Protein AF-A0A2M6USK1-F1 (afdb_monomer)

Foldseek 3Di:
DPVVVVVVVVVVVVVVVVVVVCCVCPVVVNVVVVVVVVVVLVVVLCVLCVCVVVVPDDPDVRVVVSVVVNVVSVVVVVVCVVVVVVVVVVVVVVVVVVVVVVVVVVVVVVVVVVVVVVVVVVVD

Mean predicted aligned error: 14.35 Å

Structure (mmCIF, N/CA/C/O backbone):
data_AF-A0A2M6USK1-F1
#
_entry.id   AF-A0A2M6USK1-F1
#
loop_
_atom_site.group_PDB
_atom_site.id
_atom_site.type_symbol
_atom_site.label_atom_id
_atom_site.label_alt_id
_atom_site.label_comp_id
_atom_site.label_asym_id
_atom_site.label_entity_id
_atom_site.label_seq_id
_atom_site.pdbx_PDB_ins_code
_atom_site.Cartn_x
_atom_site.Cartn_y
_atom_site.Cartn_z
_atom_site.occupancy
_atom_site.B_iso_or_equiv
_atom_site.auth_seq_id
_atom_site.auth_comp_id
_atom_site.auth_asym_id
_atom_site.auth_atom_id
_atom_site.pdbx_PDB_model_num
ATOM 1 N N . MET A 1 1 ? -38.494 19.063 28.400 1.00 44.12 1 MET A N 1
ATOM 2 C CA . MET A 1 1 ? -37.529 19.758 27.514 1.00 44.12 1 MET A CA 1
ATOM 3 C C . MET A 1 1 ? -36.051 19.421 27.809 1.00 44.12 1 MET A C 1
ATOM 5 O O . MET A 1 1 ? -35.181 20.118 27.311 1.00 44.12 1 MET A O 1
ATOM 9 N N . LYS A 1 2 ? -35.734 18.366 28.590 1.00 45.91 2 LYS A N 1
ATOM 10 C CA . LYS A 1 2 ? -34.349 17.977 28.952 1.00 45.91 2 LYS A CA 1
ATOM 11 C C . LYS A 1 2 ? -33.794 16.780 28.158 1.00 45.91 2 LYS A C 1
ATOM 13 O O . LYS A 1 2 ? -32.583 16.669 28.037 1.00 45.91 2 LYS A O 1
ATOM 18 N N . GLU A 1 3 ? -34.645 15.925 27.587 1.00 41.38 3 GLU A N 1
ATOM 19 C CA . GLU A 1 3 ? -34.210 14.719 26.852 1.00 41.38 3 GLU A CA 1
ATOM 20 C C . GLU A 1 3 ? -33.579 15.014 25.485 1.00 41.38 3 GLU A C 1
ATOM 22 O O . GLU A 1 3 ? -32.675 14.300 25.067 1.00 41.38 3 GLU A O 1
ATOM 27 N N . GLN A 1 4 ? -33.977 16.102 24.813 1.00 41.75 4 GLN A N 1
ATOM 28 C CA . GLN A 1 4 ? -33.391 16.480 23.518 1.00 41.75 4 GLN A CA 1
ATOM 29 C C . GLN A 1 4 ? -31.916 16.898 23.618 1.00 41.75 4 GLN A C 1
ATOM 31 O O . GLN A 1 4 ? -31.183 16.742 22.647 1.00 41.75 4 GLN A O 1
ATOM 36 N N . ASN A 1 5 ? -31.472 17.385 24.782 1.00 43.19 5 ASN A N 1
ATOM 37 C CA . ASN A 1 5 ? -30.107 17.885 24.963 1.00 43.19 5 ASN A CA 1
ATOM 38 C C . ASN A 1 5 ? -29.084 16.738 25.121 1.00 43.19 5 ASN A C 1
ATOM 40 O O . ASN A 1 5 ? -27.981 16.794 24.583 1.00 43.19 5 ASN A O 1
ATOM 44 N N . TRP A 1 6 ? -29.489 15.641 25.771 1.00 39.97 6 TRP A N 1
ATOM 45 C CA . TRP A 1 6 ? -28.643 14.455 25.961 1.00 39.97 6 TRP A CA 1
ATOM 46 C C . TRP A 1 6 ? -28.383 13.697 24.657 1.00 39.97 6 TRP A C 1
ATOM 48 O O . TRP A 1 6 ? -27.262 13.257 24.412 1.00 39.97 6 TRP A O 1
ATOM 58 N N . VAL A 1 7 ? -29.392 13.589 23.783 1.00 46.28 7 VAL A N 1
ATOM 59 C CA . VAL A 1 7 ? -29.238 12.935 22.472 1.00 46.28 7 VAL A CA 1
ATOM 60 C C . VAL A 1 7 ? -28.285 13.732 21.571 1.00 46.28 7 VAL A C 1
ATOM 62 O O . VAL A 1 7 ? -27.443 13.136 20.899 1.00 46.28 7 VAL A O 1
ATOM 65 N N . SER A 1 8 ? -28.336 15.072 21.613 1.00 48.31 8 SER A N 1
ATOM 66 C CA . SER A 1 8 ? -27.429 15.921 20.829 1.00 48.31 8 SER A CA 1
ATOM 67 C C . SER A 1 8 ? -25.977 15.877 21.309 1.00 48.31 8 SER A C 1
ATOM 69 O O . SER A 1 8 ? -25.066 15.899 20.479 1.00 48.31 8 SER A O 1
ATOM 71 N N . GLU A 1 9 ? -25.736 15.771 22.620 1.00 47.47 9 GLU A N 1
ATOM 72 C CA . GLU A 1 9 ? -24.383 15.619 23.176 1.00 47.47 9 GLU A CA 1
ATOM 73 C C . GLU A 1 9 ? -23.789 14.242 22.847 1.00 47.47 9 GLU A C 1
ATOM 75 O O . GLU A 1 9 ? -22.620 14.132 22.474 1.00 47.47 9 GLU A O 1
ATOM 80 N N . GLN A 1 10 ? -24.601 13.183 22.880 1.00 50.50 10 GLN A N 1
ATOM 81 C CA . GLN A 1 10 ? -24.138 11.837 22.543 1.00 50.50 10 GLN A CA 1
ATOM 82 C C . GLN A 1 10 ? -23.837 11.678 21.042 1.00 50.50 10 GLN A C 1
ATOM 84 O O . GLN A 1 10 ? -22.840 11.048 20.673 1.00 50.50 10 GLN A O 1
ATOM 89 N N . GLU A 1 11 ? -24.653 12.275 20.163 1.00 48.84 11 GLU A N 1
ATOM 90 C CA . GLU A 1 11 ? -24.394 12.300 18.718 1.00 48.84 11 GLU A CA 1
ATOM 91 C C . GLU A 1 11 ? -23.170 13.147 18.361 1.00 48.84 11 GLU A C 1
ATOM 93 O O . GLU A 1 11 ? -22.361 12.722 17.532 1.00 48.84 11 GLU A O 1
ATOM 98 N N . THR A 1 12 ? -22.978 14.305 19.001 1.00 49.91 12 THR A N 1
ATOM 99 C CA . THR A 1 12 ? -21.781 15.136 18.786 1.00 49.91 12 THR A CA 1
ATOM 100 C C . THR A 1 12 ? -20.515 14.453 19.292 1.00 49.91 12 THR A C 1
ATOM 102 O O . THR A 1 12 ? -19.506 14.488 18.588 1.00 49.91 12 THR A O 1
ATOM 105 N N . HIS A 1 13 ? -20.564 13.737 20.418 1.00 49.22 13 HIS A N 1
ATOM 106 C CA . HIS A 1 13 ? -19.419 12.973 20.920 1.00 49.22 13 HIS A CA 1
ATOM 107 C C . HIS A 1 13 ? -19.059 11.787 20.003 1.00 49.22 13 HIS A C 1
ATOM 109 O O . HIS A 1 13 ? -17.885 11.562 19.696 1.00 49.22 13 HIS A O 1
ATOM 115 N N . LYS A 1 14 ? -20.060 11.067 19.469 1.00 49.12 14 LYS A N 1
ATOM 116 C CA . LYS A 1 14 ? -19.851 10.009 18.456 1.00 49.12 14 LYS A CA 1
ATOM 117 C C . LYS A 1 14 ? -19.260 10.564 17.159 1.00 49.12 14 LYS A C 1
ATOM 119 O O . LYS A 1 14 ? -18.330 9.977 16.599 1.00 49.12 14 LYS A O 1
ATOM 124 N N . ARG A 1 15 ? -19.771 11.707 16.686 1.00 45.44 15 ARG A N 1
ATOM 125 C CA . ARG A 1 15 ? -19.292 12.366 15.463 1.00 45.44 15 ARG A CA 1
ATOM 126 C C . ARG A 1 15 ? -17.864 12.885 15.649 1.00 45.44 15 ARG A C 1
ATOM 128 O O . ARG A 1 15 ? -17.028 12.623 14.789 1.00 45.44 15 ARG A O 1
ATOM 135 N N . ALA A 1 16 ? -17.546 13.488 16.796 1.00 50.16 16 ALA A N 1
ATOM 136 C CA . ALA A 1 16 ? -16.205 13.963 17.144 1.00 50.16 16 ALA A CA 1
ATOM 137 C C . ALA A 1 16 ? -15.165 12.831 17.203 1.00 50.16 16 ALA A C 1
ATOM 139 O O . ALA A 1 16 ? -14.050 13.001 16.713 1.00 50.16 16 ALA A O 1
ATOM 140 N N . HIS A 1 17 ? -15.529 11.646 17.706 1.00 49.06 17 HIS A N 1
ATOM 141 C CA . HIS A 1 17 ? -14.624 10.491 17.725 1.00 49.06 17 HIS A CA 1
ATOM 142 C C . HIS A 1 17 ? -14.357 9.913 16.324 1.00 49.06 17 HIS A C 1
ATOM 144 O O . HIS A 1 17 ? -13.222 9.551 16.008 1.00 49.06 17 HIS A O 1
ATOM 150 N N . SER A 1 18 ? -15.374 9.874 15.453 1.00 47.75 18 SER A N 1
ATOM 151 C CA . SER A 1 18 ? -15.195 9.474 14.047 1.00 47.75 18 SER A CA 1
ATOM 152 C C . SER A 1 18 ? -14.368 10.491 13.242 1.00 47.75 18 SER A C 1
ATOM 154 O O . SER A 1 18 ? -13.564 10.107 12.391 1.00 47.75 18 SER A O 1
ATOM 156 N N . PHE A 1 19 ? -14.496 11.780 13.575 1.00 46.34 19 PHE A N 1
ATOM 157 C CA . PHE A 1 19 ? -13.766 12.883 12.949 1.00 46.34 19 PHE A CA 1
ATOM 158 C C . PHE A 1 19 ? -12.304 12.941 13.414 1.00 46.34 19 PHE A C 1
ATOM 160 O O . PHE A 1 19 ? -11.402 13.099 12.597 1.00 46.34 19 PHE A O 1
ATOM 167 N N . SER A 1 20 ? -12.055 12.696 14.705 1.00 51.66 20 SER A N 1
ATOM 168 C CA . SER A 1 20 ? -10.719 12.584 15.307 1.00 51.66 20 SER A CA 1
ATOM 169 C C . SER A 1 20 ? -9.867 11.518 14.622 1.00 51.66 20 SER A C 1
ATOM 171 O O . SER A 1 20 ? -8.684 11.728 14.376 1.00 51.66 20 SER A O 1
ATOM 173 N N . PHE A 1 21 ? -10.464 10.400 14.215 1.00 46.69 21 PHE A N 1
ATOM 174 C CA . PHE A 1 21 ? -9.739 9.345 13.522 1.00 46.69 21 PHE A CA 1
ATOM 175 C C . PHE A 1 21 ? -9.322 9.737 12.101 1.00 46.69 21 PHE A C 1
ATOM 177 O O . PHE A 1 21 ? -8.172 9.509 11.731 1.00 46.69 21 PHE A O 1
ATOM 184 N N . GLN A 1 22 ? -10.209 10.359 11.311 1.00 47.66 22 GLN A N 1
ATOM 185 C CA . GLN A 1 22 ? -9.813 10.919 10.013 1.00 47.66 22 GLN A CA 1
ATOM 186 C C . GLN A 1 22 ? -8.773 12.028 10.190 1.00 47.66 22 GLN A C 1
ATOM 188 O O . GLN A 1 22 ? -7.808 12.071 9.441 1.00 47.66 22 GLN A O 1
ATOM 193 N N . GLN A 1 23 ? -8.903 12.865 11.214 1.00 49.69 23 GLN A N 1
ATOM 194 C CA . GLN A 1 23 ? -7.985 13.969 11.488 1.00 49.69 23 GLN A CA 1
ATOM 195 C C . GLN A 1 23 ? -6.624 13.509 12.051 1.00 49.69 23 GLN A C 1
ATOM 197 O O . GLN A 1 23 ? -5.604 14.143 11.786 1.00 49.69 23 GLN A O 1
ATOM 202 N N . ALA A 1 24 ? -6.574 12.379 12.762 1.00 54.19 24 ALA A N 1
ATOM 203 C CA . ALA A 1 24 ? -5.347 11.758 13.259 1.00 54.19 24 ALA A CA 1
ATOM 204 C C . ALA A 1 24 ? -4.622 10.964 12.161 1.00 54.19 24 ALA A C 1
ATOM 206 O O . ALA A 1 24 ? -3.395 11.025 12.061 1.00 54.19 24 ALA A O 1
ATOM 207 N N . LEU A 1 25 ? -5.359 10.259 11.292 1.00 50.38 25 LEU A N 1
ATOM 208 C CA . LEU A 1 25 ? -4.766 9.524 10.168 1.00 50.38 25 LEU A CA 1
ATOM 209 C C . LEU A 1 25 ? -4.376 10.444 8.999 1.00 50.38 25 LEU A C 1
ATOM 211 O O . LEU A 1 25 ? -3.349 10.218 8.365 1.00 50.38 25 LEU A O 1
ATOM 215 N N . LEU A 1 26 ? -5.154 11.499 8.745 1.00 56.84 26 LEU A N 1
ATOM 216 C CA . LEU A 1 26 ? -4.993 12.462 7.646 1.00 56.84 26 LEU A CA 1
ATOM 217 C C . LEU A 1 26 ? -4.776 13.890 8.166 1.00 56.84 26 LEU A C 1
ATOM 219 O O . LEU A 1 26 ? -5.270 14.856 7.588 1.00 56.84 26 LEU A O 1
ATOM 223 N N . SER A 1 27 ? -4.001 14.059 9.240 1.00 64.75 27 SER A N 1
ATOM 224 C CA . SER A 1 27 ? -3.417 15.375 9.519 1.00 64.75 27 SER A CA 1
ATOM 225 C C . SER A 1 27 ? -2.715 15.870 8.249 1.00 64.75 27 SER A C 1
ATOM 227 O O . SER A 1 27 ? -2.077 15.077 7.551 1.00 64.75 27 SER A O 1
ATOM 229 N N . ALA A 1 28 ? -2.800 17.167 7.936 1.00 66.75 28 ALA A N 1
ATOM 230 C CA . ALA A 1 28 ? -2.196 17.740 6.727 1.00 66.75 28 ALA A CA 1
ATOM 231 C C . ALA A 1 28 ? -0.705 17.366 6.568 1.00 66.75 28 ALA A C 1
ATOM 233 O O . ALA A 1 28 ? -0.197 17.263 5.451 1.00 66.75 28 ALA A O 1
ATOM 234 N N . LYS A 1 29 ? -0.009 17.104 7.684 1.00 69.19 29 LYS A N 1
ATOM 235 C CA . LYS A 1 29 ? 1.365 16.587 7.713 1.00 69.19 29 LYS A CA 1
ATOM 236 C C . LYS A 1 29 ? 1.465 15.124 7.253 1.00 69.19 29 LYS A C 1
ATOM 238 O O . LYS A 1 29 ? 2.314 14.814 6.424 1.00 69.19 29 LYS A O 1
ATOM 243 N N . ASN A 1 30 ? 0.587 14.249 7.742 1.00 75.50 30 ASN A N 1
ATOM 244 C CA . ASN A 1 30 ? 0.551 12.830 7.371 1.00 75.50 30 ASN A CA 1
ATOM 245 C C . ASN A 1 30 ? 0.148 12.654 5.904 1.00 75.50 30 ASN A C 1
ATOM 247 O O . ASN A 1 30 ? 0.748 11.849 5.197 1.00 75.50 30 ASN A O 1
ATOM 251 N N . TYR A 1 31 ? -0.790 13.470 5.414 1.00 78.56 31 TYR A N 1
ATOM 252 C CA . TYR A 1 31 ? -1.187 13.455 4.008 1.00 78.56 31 TYR A CA 1
ATOM 253 C C . TYR A 1 31 ? -0.032 13.822 3.067 1.00 78.56 31 TYR A C 1
ATOM 255 O O . TYR A 1 31 ? 0.197 13.117 2.089 1.00 78.56 31 TYR A O 1
ATOM 263 N N . LYS A 1 32 ? 0.747 14.872 3.376 1.00 80.38 32 LYS A N 1
ATOM 264 C CA . LYS A 1 32 ? 1.923 15.254 2.569 1.00 80.38 32 LYS A CA 1
ATOM 265 C C . LYS A 1 32 ? 2.954 14.129 2.471 1.00 80.38 32 LYS A C 1
ATOM 267 O O . LYS A 1 32 ? 3.504 13.909 1.398 1.00 80.38 32 LYS A O 1
ATOM 272 N N . ILE A 1 33 ? 3.196 13.417 3.573 1.00 82.50 33 ILE A N 1
ATOM 273 C CA . ILE A 1 33 ? 4.136 12.289 3.607 1.00 82.50 33 ILE A CA 1
ATOM 274 C C . ILE A 1 33 ? 3.606 11.129 2.757 1.00 82.50 33 ILE A C 1
ATOM 276 O O . ILE A 1 33 ? 4.333 10.619 1.912 1.00 82.50 33 ILE A O 1
ATOM 280 N N . ILE A 1 34 ? 2.335 10.752 2.929 1.00 84.00 34 ILE A N 1
ATOM 281 C CA . ILE A 1 34 ? 1.701 9.685 2.139 1.00 84.00 34 ILE A CA 1
ATOM 282 C C . ILE A 1 34 ? 1.720 10.033 0.647 1.00 84.00 34 ILE A C 1
ATOM 284 O O . ILE A 1 34 ? 2.064 9.189 -0.173 1.00 84.00 34 ILE A O 1
ATOM 288 N N . PHE A 1 35 ? 1.407 11.282 0.299 1.00 84.62 35 PHE A N 1
ATOM 289 C CA . PHE A 1 35 ? 1.442 11.765 -1.077 1.00 84.62 35 PHE A CA 1
ATOM 290 C C . PHE A 1 35 ? 2.854 11.700 -1.669 1.00 84.62 35 PHE A C 1
ATOM 292 O O . PHE A 1 35 ? 3.030 11.176 -2.764 1.00 84.62 35 PHE A O 1
ATOM 299 N N . ALA A 1 36 ? 3.872 12.169 -0.941 1.00 89.56 36 ALA A N 1
ATOM 300 C CA . ALA A 1 36 ? 5.258 12.099 -1.397 1.00 89.56 36 ALA A CA 1
ATOM 301 C C . ALA A 1 36 ? 5.717 10.649 -1.615 1.00 89.56 36 ALA A C 1
ATOM 303 O O . ALA A 1 36 ? 6.308 10.343 -2.647 1.00 89.56 36 ALA A O 1
ATOM 304 N N . ILE A 1 37 ? 5.393 9.745 -0.685 1.00 88.31 37 ILE A N 1
ATOM 305 C CA . ILE A 1 37 ? 5.690 8.313 -0.821 1.00 88.31 37 ILE A CA 1
ATOM 306 C C . ILE A 1 37 ? 4.983 7.732 -2.052 1.00 88.31 37 ILE A C 1
ATOM 308 O O . ILE A 1 37 ? 5.614 7.029 -2.835 1.00 88.31 37 ILE A O 1
ATOM 312 N N . ALA A 1 38 ? 3.705 8.057 -2.264 1.00 88.19 38 ALA A N 1
ATOM 313 C CA . ALA A 1 38 ? 2.953 7.593 -3.428 1.00 88.19 38 ALA A CA 1
ATOM 314 C C . ALA A 1 38 ? 3.576 8.073 -4.748 1.00 88.19 38 ALA A C 1
ATOM 316 O O . ALA A 1 38 ? 3.736 7.279 -5.670 1.00 88.19 38 ALA A O 1
ATOM 317 N N . VAL A 1 39 ? 3.991 9.342 -4.826 1.00 91.75 39 VAL A N 1
ATOM 318 C CA . VAL A 1 39 ? 4.680 9.890 -6.005 1.00 91.75 39 VAL A CA 1
ATOM 319 C C . VAL A 1 39 ? 6.003 9.167 -6.259 1.00 91.75 39 VAL A C 1
ATOM 321 O O . VAL A 1 39 ? 6.269 8.784 -7.394 1.00 91.75 39 VAL A O 1
ATOM 324 N N . ILE A 1 40 ? 6.809 8.927 -5.218 1.00 92.75 40 ILE A N 1
ATOM 325 C CA . ILE A 1 40 ? 8.075 8.187 -5.341 1.00 92.75 40 ILE A CA 1
ATOM 326 C C . ILE A 1 40 ? 7.827 6.773 -5.878 1.00 92.75 40 ILE A C 1
ATOM 328 O O . ILE A 1 40 ? 8.536 6.336 -6.779 1.00 92.75 40 ILE A O 1
ATOM 332 N N . ILE A 1 41 ? 6.805 6.079 -5.369 1.00 89.06 41 ILE A N 1
ATOM 333 C CA . ILE A 1 41 ? 6.438 4.736 -5.835 1.00 89.06 41 ILE A CA 1
ATOM 334 C C . ILE A 1 41 ? 6.022 4.763 -7.311 1.00 89.06 41 ILE A C 1
ATOM 336 O O . ILE A 1 41 ? 6.467 3.914 -8.076 1.00 89.06 41 ILE A O 1
ATOM 340 N N . ILE A 1 42 ? 5.216 5.741 -7.735 1.00 90.12 42 ILE A N 1
ATOM 341 C CA . ILE A 1 42 ? 4.788 5.859 -9.138 1.00 90.12 42 ILE A CA 1
ATOM 342 C C . ILE A 1 42 ? 5.989 6.117 -10.054 1.00 90.12 42 ILE A C 1
ATOM 344 O O . ILE A 1 42 ? 6.127 5.450 -11.075 1.00 90.12 42 ILE A O 1
ATOM 348 N N . ILE A 1 43 ? 6.877 7.043 -9.679 1.00 93.06 43 ILE A N 1
ATOM 349 C CA . ILE A 1 43 ? 8.101 7.326 -10.444 1.00 93.06 43 ILE A CA 1
ATOM 350 C C . ILE A 1 43 ? 8.974 6.070 -10.535 1.00 93.06 43 ILE A C 1
ATOM 352 O O . ILE A 1 43 ? 9.508 5.769 -11.599 1.00 93.06 43 ILE A O 1
ATOM 356 N N . TRP A 1 44 ? 9.096 5.323 -9.436 1.00 91.12 44 TRP A N 1
ATOM 357 C CA . TRP A 1 44 ? 9.851 4.076 -9.395 1.00 91.12 44 TRP A CA 1
ATOM 358 C C . TRP A 1 44 ? 9.288 3.021 -10.354 1.00 91.12 44 TRP A C 1
ATOM 360 O O . TRP A 1 44 ? 10.043 2.448 -11.133 1.00 91.12 44 TRP A O 1
ATOM 370 N N . ILE A 1 45 ? 7.969 2.807 -10.350 1.00 88.06 45 ILE A N 1
ATOM 371 C CA . ILE A 1 45 ? 7.300 1.868 -11.265 1.00 88.06 45 ILE A CA 1
ATOM 372 C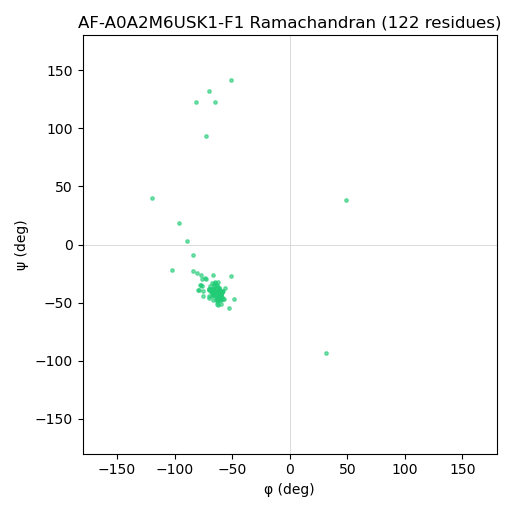 C . ILE A 1 45 ? 7.515 2.298 -12.720 1.00 88.06 45 ILE A C 1
ATOM 374 O O . ILE A 1 45 ? 7.944 1.490 -13.538 1.00 88.06 45 ILE A O 1
ATOM 378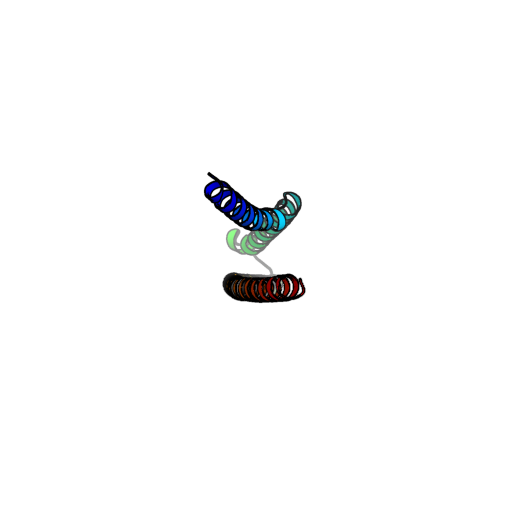 N N . MET A 1 46 ? 7.328 3.586 -13.030 1.00 88.44 46 MET A N 1
ATOM 379 C CA . MET A 1 46 ? 7.584 4.111 -14.375 1.00 88.44 46 MET A CA 1
ATOM 380 C C . MET A 1 46 ? 9.032 3.873 -14.827 1.00 88.44 46 MET A C 1
ATOM 382 O O . MET A 1 46 ? 9.262 3.525 -15.983 1.00 88.44 46 MET A O 1
ATOM 386 N N . MET A 1 47 ? 10.013 4.033 -13.931 1.00 88.50 47 MET A N 1
ATOM 387 C CA . MET A 1 47 ? 11.421 3.740 -14.229 1.00 88.50 47 MET A CA 1
ATOM 388 C C . MET A 1 47 ? 11.692 2.262 -14.505 1.00 88.50 47 MET A C 1
ATOM 390 O O . MET A 1 47 ? 12.565 1.964 -15.316 1.00 88.50 47 MET A O 1
ATOM 394 N N . LEU A 1 48 ? 10.964 1.352 -13.859 1.00 87.69 48 LEU A N 1
ATOM 395 C CA . LEU A 1 48 ? 11.085 -0.083 -14.109 1.00 87.69 48 LEU A CA 1
ATOM 396 C C . LEU A 1 48 ? 10.402 -0.513 -15.411 1.00 87.69 48 LEU A C 1
ATOM 398 O O . LEU A 1 48 ? 10.850 -1.452 -16.049 1.00 87.69 48 LEU A O 1
ATOM 402 N N . GLU A 1 49 ? 9.346 0.161 -15.850 1.00 86.19 49 GLU A N 1
ATOM 403 C CA . GLU A 1 49 ? 8.678 -0.180 -17.116 1.00 86.19 49 GLU A CA 1
ATOM 404 C C . GLU A 1 49 ? 9.355 0.471 -18.337 1.00 86.19 49 GLU A C 1
ATOM 406 O O . GLU A 1 49 ? 9.260 -0.023 -19.462 1.00 86.19 49 GLU A O 1
ATOM 411 N N . LEU A 1 50 ? 10.088 1.567 -18.119 1.00 87.12 50 LEU A N 1
ATOM 412 C CA . LEU A 1 50 ? 10.772 2.367 -19.140 1.00 87.12 50 LEU A CA 1
ATOM 413 C C . LEU A 1 50 ? 11.617 1.549 -20.139 1.00 87.12 50 LEU A C 1
ATOM 415 O O . LEU A 1 50 ? 11.494 1.798 -21.343 1.00 87.12 50 LEU A O 1
ATOM 419 N N . PRO A 1 51 ? 12.454 0.583 -19.708 1.00 84.56 51 PRO A N 1
ATOM 420 C CA . PRO A 1 51 ? 13.256 -0.210 -20.636 1.00 84.56 51 PRO A CA 1
ATOM 421 C C . PRO A 1 51 ? 12.416 -1.062 -21.589 1.00 84.56 51 PRO A C 1
ATOM 423 O O . PRO A 1 51 ? 12.793 -1.226 -22.746 1.00 84.56 51 PRO A O 1
ATOM 426 N N . GLU A 1 52 ? 11.276 -1.574 -21.129 1.00 81.12 52 GLU A N 1
ATOM 427 C CA . GLU A 1 52 ? 10.3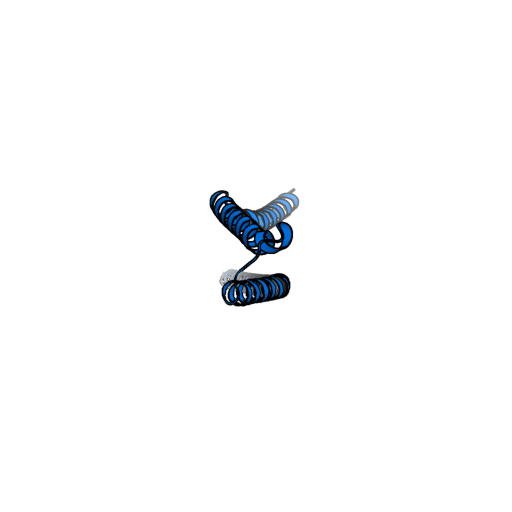72 -2.386 -21.944 1.00 81.12 52 GLU A CA 1
ATOM 428 C C . GLU A 1 52 ? 9.583 -1.507 -22.925 1.00 81.12 52 GLU A C 1
ATOM 430 O O . GLU A 1 52 ? 9.551 -1.789 -24.121 1.00 81.12 52 GLU A O 1
ATOM 435 N N . VAL A 1 53 ? 9.056 -0.369 -22.455 1.00 82.31 53 VAL A N 1
ATOM 436 C CA . VAL A 1 53 ? 8.301 0.592 -23.282 1.00 82.31 53 VAL A CA 1
ATOM 437 C C . VAL A 1 53 ? 9.157 1.193 -24.402 1.00 82.31 53 VAL A C 1
ATOM 439 O O . VAL A 1 53 ? 8.677 1.388 -25.519 1.00 82.31 53 VAL A O 1
ATOM 442 N N . LEU A 1 54 ? 10.429 1.487 -24.125 1.00 86.38 54 LEU A N 1
ATOM 443 C CA . LEU A 1 54 ? 11.351 2.079 -25.099 1.00 86.38 54 LEU A CA 1
ATOM 444 C C . LEU A 1 54 ? 12.115 1.040 -25.934 1.00 86.38 54 LEU A C 1
ATOM 446 O O . LEU A 1 54 ? 12.964 1.433 -26.734 1.00 86.38 54 LEU A O 1
ATOM 450 N N . ASN A 1 55 ? 11.841 -0.262 -25.768 1.00 82.75 55 ASN A N 1
ATOM 451 C CA . ASN A 1 55 ? 12.632 -1.351 -26.357 1.00 82.75 55 ASN A CA 1
ATOM 452 C C . ASN A 1 55 ? 14.143 -1.176 -26.118 1.00 82.75 55 ASN A C 1
ATOM 454 O O . ASN A 1 55 ? 14.975 -1.430 -26.995 1.00 82.75 55 ASN A O 1
ATOM 458 N N . TRP A 1 56 ? 14.508 -0.698 -24.929 1.00 85.44 56 TRP A N 1
ATOM 459 C CA . TRP A 1 56 ? 15.895 -0.462 -24.572 1.00 85.44 56 TRP A CA 1
ATOM 460 C C . TRP A 1 56 ? 16.639 -1.799 -24.527 1.00 85.44 56 TRP A C 1
ATOM 462 O O . TRP A 1 56 ? 16.295 -2.697 -23.756 1.00 85.44 56 TRP A O 1
ATOM 472 N N . GLN A 1 57 ? 17.705 -1.934 -25.318 1.00 83.31 57 GLN A N 1
ATOM 473 C CA . GLN A 1 57 ? 18.554 -3.123 -25.278 1.00 83.31 57 GLN A CA 1
ATOM 474 C C . GLN A 1 57 ? 19.398 -3.139 -23.999 1.00 83.31 57 GLN A C 1
ATOM 476 O O . GLN A 1 57 ? 20.477 -2.554 -23.920 1.00 83.31 57 GLN A O 1
ATOM 481 N N . LEU A 1 58 ? 18.879 -3.809 -22.974 1.00 82.44 58 LEU A N 1
ATOM 482 C CA . LEU A 1 58 ? 19.624 -4.155 -21.767 1.00 82.44 58 LEU A CA 1
ATOM 483 C C . LEU A 1 58 ? 20.669 -5.229 -22.104 1.00 82.44 58 LEU A C 1
ATOM 485 O O . LEU A 1 58 ? 20.359 -6.241 -22.732 1.00 82.44 58 LEU A O 1
ATOM 489 N N . ILE A 1 59 ? 21.911 -5.037 -21.663 1.00 85.00 59 ILE A N 1
ATOM 490 C CA . ILE A 1 59 ? 23.003 -5.981 -21.928 1.00 85.00 59 ILE A CA 1
ATOM 491 C C . ILE A 1 59 ? 22.915 -7.133 -20.925 1.00 85.00 59 ILE A C 1
ATOM 493 O O . ILE A 1 59 ? 22.991 -6.886 -19.726 1.00 85.00 59 ILE A O 1
ATOM 497 N N . GLY A 1 60 ? 22.811 -8.382 -21.394 1.00 84.00 60 GLY A N 1
ATOM 498 C CA . GLY A 1 60 ? 22.967 -9.631 -20.623 1.00 84.00 60 GLY A CA 1
ATOM 499 C C . GLY A 1 60 ? 22.550 -9.572 -19.144 1.00 84.00 60 GLY A C 1
ATOM 500 O O . GLY A 1 60 ? 21.388 -9.776 -18.801 1.00 84.00 60 GLY A O 1
ATOM 501 N N . TRP A 1 61 ? 23.508 -9.288 -18.254 1.00 88.25 61 TRP A N 1
ATOM 502 C CA . TRP A 1 61 ? 23.285 -9.240 -16.803 1.00 88.25 61 TRP A CA 1
ATOM 503 C C . TRP A 1 61 ? 22.327 -8.126 -16.350 1.00 88.25 61 TRP A C 1
ATOM 505 O O . TRP A 1 61 ? 21.556 -8.331 -15.417 1.00 88.25 61 TRP A O 1
ATOM 515 N N . GLN A 1 62 ? 22.303 -6.980 -17.039 1.00 87.25 62 GLN A N 1
ATOM 516 C CA . GLN A 1 62 ? 21.347 -5.900 -16.769 1.00 87.25 62 GLN A CA 1
ATOM 517 C C . GLN A 1 62 ? 19.907 -6.369 -16.979 1.00 87.25 62 GLN A C 1
ATOM 519 O O . GLN A 1 62 ? 19.034 -6.007 -16.199 1.00 87.25 62 GLN A O 1
ATOM 524 N N . HIS A 1 63 ? 19.663 -7.213 -17.985 1.00 86.94 63 HIS A N 1
ATOM 525 C CA . HIS A 1 63 ? 18.334 -7.761 -18.243 1.00 86.94 63 HIS A CA 1
ATOM 526 C C . HIS A 1 63 ? 17.886 -8.695 -17.113 1.00 86.94 63 HIS A C 1
ATOM 528 O O . HIS A 1 63 ? 16.762 -8.590 -16.627 1.00 86.94 63 HIS A O 1
ATOM 534 N N . VAL A 1 64 ? 18.791 -9.557 -16.636 1.00 89.44 64 VAL A N 1
ATOM 535 C CA . VAL A 1 64 ? 18.518 -10.460 -15.508 1.00 89.44 64 VAL A CA 1
ATOM 536 C C . VAL A 1 64 ? 18.212 -9.668 -14.237 1.00 89.44 64 VAL A C 1
ATOM 538 O O . VAL A 1 64 ? 17.204 -9.923 -13.583 1.00 89.44 64 VAL A O 1
ATOM 541 N N . VAL A 1 65 ? 19.050 -8.683 -13.903 1.00 90.81 65 VAL A N 1
ATOM 542 C CA . VAL A 1 65 ? 18.856 -7.830 -12.722 1.00 90.81 65 VAL A CA 1
ATOM 543 C C . VAL A 1 65 ? 17.536 -7.070 -12.814 1.00 90.81 65 VAL A C 1
ATOM 545 O O . VAL A 1 65 ? 16.759 -7.078 -11.861 1.00 90.81 65 VAL A O 1
ATOM 548 N N . HIS A 1 66 ? 17.246 -6.475 -13.970 1.00 90.38 66 HIS A N 1
ATOM 549 C CA . HIS A 1 66 ? 16.007 -5.746 -14.203 1.00 90.38 66 HIS A CA 1
ATOM 550 C C . HIS A 1 66 ? 14.771 -6.637 -14.018 1.00 90.38 66 HIS A C 1
ATOM 552 O O . HIS A 1 66 ? 13.862 -6.289 -13.268 1.00 90.38 66 HIS A O 1
ATOM 558 N N . ALA A 1 67 ? 14.771 -7.832 -14.616 1.00 88.44 67 ALA A N 1
ATOM 559 C CA . ALA A 1 67 ? 13.675 -8.788 -14.487 1.00 88.44 67 ALA A CA 1
ATOM 560 C C . ALA A 1 67 ? 13.452 -9.245 -13.034 1.00 88.44 67 ALA A C 1
ATOM 562 O O . ALA A 1 67 ? 12.311 -9.425 -12.608 1.00 88.44 67 ALA A O 1
ATOM 563 N N . VAL A 1 68 ? 14.526 -9.423 -12.255 1.00 92.69 68 VAL A N 1
ATOM 564 C CA . VAL A 1 68 ? 14.428 -9.768 -10.828 1.00 92.69 68 VAL A CA 1
ATOM 565 C C . VAL A 1 68 ? 13.827 -8.615 -10.024 1.00 92.69 68 VAL A C 1
ATOM 567 O O . VAL A 1 68 ? 12.941 -8.855 -9.202 1.00 92.69 68 VAL A O 1
ATOM 570 N N . ILE A 1 69 ? 14.265 -7.375 -10.263 1.00 91.88 69 ILE A N 1
ATOM 571 C CA . ILE A 1 69 ? 13.732 -6.193 -9.568 1.00 91.88 69 ILE A CA 1
ATOM 572 C C . ILE A 1 69 ? 12.247 -6.008 -9.889 1.00 91.88 69 ILE A C 1
ATOM 574 O O . ILE A 1 69 ? 11.452 -5.792 -8.972 1.00 91.88 69 ILE A O 1
ATOM 578 N N . LEU A 1 70 ? 11.863 -6.153 -11.158 1.00 90.12 70 LEU A N 1
ATOM 579 C CA . LEU A 1 70 ? 10.479 -6.021 -11.603 1.00 90.12 70 LEU A CA 1
ATOM 580 C C . LEU A 1 70 ? 9.586 -7.085 -10.946 1.00 90.12 70 LEU A C 1
ATOM 582 O O . LEU A 1 70 ? 8.648 -6.740 -10.233 1.00 90.12 70 LEU A O 1
ATOM 586 N N . LYS A 1 71 ? 9.966 -8.369 -11.027 1.00 90.81 71 LYS A N 1
ATOM 587 C CA . LYS A 1 71 ? 9.227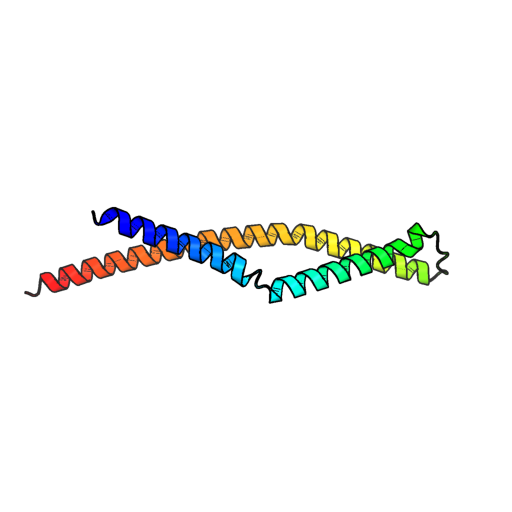 -9.460 -10.362 1.00 90.81 71 LYS A CA 1
ATOM 588 C C . LYS A 1 71 ? 9.121 -9.289 -8.850 1.00 90.81 71 LYS A C 1
ATOM 590 O O . LYS A 1 71 ? 8.088 -9.602 -8.262 1.00 90.81 71 LYS A O 1
ATOM 595 N N . THR A 1 72 ? 10.191 -8.828 -8.204 1.00 92.50 72 THR A N 1
ATOM 596 C CA . THR A 1 72 ? 10.185 -8.591 -6.754 1.00 92.50 72 THR A CA 1
ATOM 597 C C . THR A 1 72 ? 9.235 -7.449 -6.401 1.00 92.50 72 THR A C 1
ATOM 599 O O . THR A 1 72 ? 8.490 -7.550 -5.429 1.00 92.50 72 THR A O 1
ATOM 602 N N . THR A 1 73 ? 9.224 -6.387 -7.208 1.00 90.75 73 THR A N 1
ATOM 603 C CA . THR A 1 73 ? 8.321 -5.242 -7.037 1.00 90.75 73 THR A CA 1
ATOM 604 C C . THR A 1 73 ? 6.862 -5.671 -7.189 1.00 90.75 73 THR A C 1
ATOM 606 O O . THR A 1 73 ? 6.060 -5.395 -6.297 1.00 90.75 73 THR A O 1
ATOM 609 N N . ASP A 1 74 ? 6.534 -6.436 -8.232 1.00 90.00 74 ASP A N 1
ATOM 610 C CA . ASP A 1 74 ? 5.186 -6.980 -8.448 1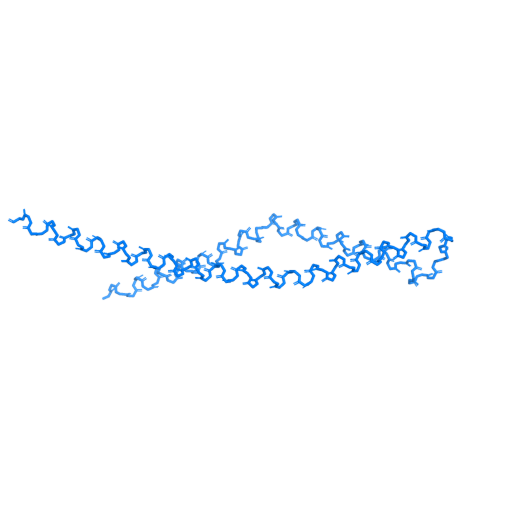.00 90.00 74 ASP A CA 1
ATOM 611 C C . ASP A 1 74 ? 4.727 -7.869 -7.294 1.00 90.00 74 ASP A C 1
ATOM 613 O O . ASP A 1 74 ? 3.592 -7.761 -6.823 1.00 90.00 74 ASP A O 1
ATOM 617 N N . PHE A 1 75 ? 5.619 -8.726 -6.791 1.00 92.94 75 PHE A N 1
ATOM 618 C CA . PHE A 1 75 ? 5.324 -9.571 -5.641 1.00 92.94 75 PHE A CA 1
ATOM 619 C C . PHE A 1 75 ? 4.999 -8.734 -4.397 1.00 92.94 75 PHE A C 1
ATOM 621 O O . PHE A 1 75 ? 3.995 -8.985 -3.729 1.00 92.94 75 PHE A O 1
ATOM 628 N N . ILE A 1 76 ? 5.798 -7.701 -4.109 1.00 91.25 76 ILE A N 1
ATOM 629 C CA . ILE A 1 76 ? 5.562 -6.793 -2.978 1.00 91.25 76 ILE A CA 1
ATOM 630 C C . ILE A 1 76 ? 4.225 -6.059 -3.136 1.00 91.25 76 ILE A C 1
ATOM 632 O O . ILE A 1 76 ? 3.457 -5.993 -2.173 1.00 91.25 76 ILE A O 1
ATOM 636 N N . ILE A 1 77 ? 3.919 -5.539 -4.331 1.00 88.88 77 ILE A N 1
ATOM 637 C CA . ILE A 1 77 ? 2.650 -4.855 -4.619 1.00 88.88 77 ILE A CA 1
ATOM 638 C C . ILE A 1 77 ? 1.476 -5.816 -4.413 1.00 88.88 77 ILE A C 1
ATOM 640 O O . ILE A 1 77 ? 0.525 -5.479 -3.705 1.00 88.88 77 ILE A O 1
ATOM 644 N N . GLY A 1 78 ? 1.559 -7.033 -4.956 1.00 90.94 78 GLY A N 1
ATOM 645 C CA . GLY A 1 78 ? 0.547 -8.071 -4.772 1.00 90.94 78 GLY A CA 1
ATOM 646 C C . GLY A 1 78 ? 0.317 -8.404 -3.295 1.00 90.94 78 GLY A C 1
ATOM 647 O O . GLY A 1 78 ? -0.823 -8.412 -2.827 1.00 90.94 78 GLY A O 1
ATOM 648 N N . CYS A 1 79 ? 1.390 -8.596 -2.523 1.00 91.69 79 CYS A N 1
ATOM 649 C CA . CYS A 1 79 ? 1.302 -8.813 -1.080 1.00 91.69 79 CYS A CA 1
ATOM 650 C C . CYS A 1 79 ? 0.654 -7.629 -0.355 1.00 91.69 79 CYS A C 1
ATOM 652 O O . CYS A 1 79 ? -0.233 -7.834 0.474 1.00 91.69 79 CYS A O 1
ATOM 654 N N . ALA A 1 80 ? 1.049 -6.393 -0.665 1.00 88.06 80 ALA A N 1
ATOM 655 C CA . ALA A 1 80 ? 0.473 -5.201 -0.049 1.00 88.06 80 ALA A CA 1
ATOM 656 C C . ALA A 1 80 ? -1.032 -5.091 -0.338 1.00 88.06 80 ALA A C 1
ATOM 658 O O . ALA A 1 80 ? -1.821 -4.879 0.585 1.00 88.06 80 ALA A O 1
ATOM 659 N N . LEU A 1 81 ? -1.447 -5.316 -1.588 1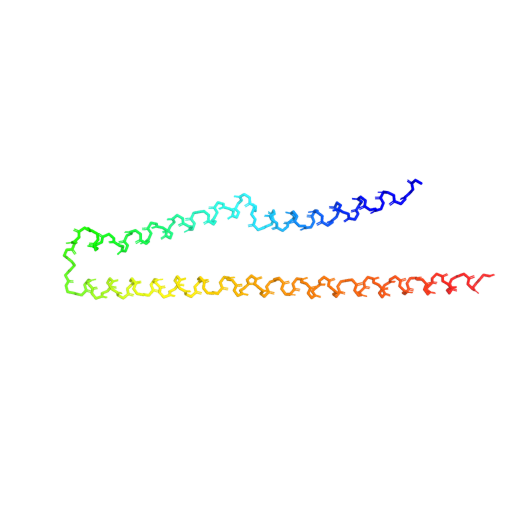.00 89.31 81 LEU A N 1
ATOM 660 C CA . LEU A 1 81 ? -2.854 -5.292 -1.996 1.00 89.31 81 LEU A CA 1
ATOM 661 C C . LEU A 1 81 ? -3.699 -6.359 -1.291 1.00 89.31 81 LEU A C 1
ATOM 663 O O . LEU A 1 81 ? -4.870 -6.110 -1.014 1.00 89.31 81 LEU A O 1
ATOM 667 N N . LEU A 1 82 ? -3.122 -7.517 -0.958 1.00 90.44 82 LEU A N 1
ATOM 668 C CA . LEU A 1 82 ? -3.797 -8.555 -0.174 1.00 90.44 82 LEU A CA 1
ATOM 669 C C . LEU A 1 82 ? -3.824 -8.235 1.327 1.00 90.44 82 LEU A C 1
ATOM 671 O O . LEU A 1 82 ? -4.830 -8.475 1.996 1.00 90.44 82 LEU A O 1
ATOM 675 N N . LEU A 1 83 ? -2.745 -7.674 1.874 1.00 88.12 83 LEU A N 1
ATOM 676 C CA . LEU A 1 83 ? -2.619 -7.405 3.307 1.00 88.12 83 LEU A CA 1
ATOM 677 C C . LEU A 1 83 ? -3.417 -6.178 3.758 1.00 88.12 83 LEU A C 1
ATOM 679 O O . LEU A 1 83 ? -3.998 -6.205 4.843 1.00 88.12 83 LEU A O 1
ATOM 683 N N . ILE A 1 84 ? -3.510 -5.124 2.943 1.00 86.06 84 ILE A N 1
ATOM 684 C CA . ILE A 1 84 ? -4.297 -3.919 3.257 1.00 86.06 84 ILE A CA 1
ATOM 685 C C . ILE A 1 84 ? -5.756 -4.255 3.630 1.00 86.06 84 ILE A C 1
ATOM 687 O O . ILE A 1 84 ? -6.185 -3.870 4.723 1.00 86.06 84 ILE A O 1
ATOM 691 N N . PRO A 1 85 ? -6.545 -4.985 2.815 1.00 86.75 85 PRO A N 1
ATOM 692 C CA . PRO A 1 85 ? -7.927 -5.306 3.163 1.00 86.75 85 PRO A CA 1
ATOM 693 C C . PRO A 1 85 ? -8.023 -6.222 4.387 1.00 86.75 85 PRO A C 1
ATOM 695 O O . PRO A 1 85 ? -8.951 -6.063 5.184 1.00 86.75 85 PRO A O 1
ATOM 698 N N . VAL A 1 86 ? -7.070 -7.139 4.585 1.00 88.38 86 VAL A N 1
ATOM 699 C CA . VAL A 1 86 ? -7.009 -7.995 5.782 1.00 88.38 86 VAL A CA 1
ATOM 700 C C . VAL A 1 86 ? -6.807 -7.147 7.037 1.00 88.38 86 VAL A C 1
ATOM 702 O O . VAL A 1 86 ? -7.581 -7.261 7.988 1.00 88.38 86 VAL A O 1
ATOM 705 N N . MET A 1 87 ? -5.840 -6.231 7.015 1.00 86.38 87 MET A N 1
ATOM 706 C CA . MET A 1 87 ? -5.572 -5.307 8.117 1.00 86.38 87 MET A CA 1
ATOM 707 C C . MET A 1 87 ? -6.763 -4.389 8.395 1.00 86.38 87 MET A C 1
ATOM 709 O O . MET A 1 87 ? -7.104 -4.154 9.554 1.00 86.38 87 MET A O 1
ATOM 713 N N . LEU A 1 88 ? -7.453 -3.909 7.357 1.00 84.38 88 LEU A N 1
ATOM 714 C CA . LEU A 1 88 ? -8.670 -3.111 7.519 1.00 84.38 88 LEU A CA 1
ATOM 715 C C . LEU A 1 88 ? -9.805 -3.910 8.170 1.00 84.38 88 LEU A C 1
ATOM 717 O O . LEU A 1 88 ? -10.498 -3.380 9.041 1.00 84.38 88 LEU A O 1
ATOM 721 N N . ARG A 1 89 ? -9.996 -5.180 7.787 1.00 86.94 89 ARG A N 1
ATOM 722 C CA . ARG A 1 89 ? -10.985 -6.068 8.424 1.00 86.94 89 ARG A CA 1
ATOM 723 C C . ARG A 1 89 ? -10.642 -6.326 9.887 1.00 86.94 89 ARG A C 1
ATOM 725 O O . ARG A 1 89 ? -11.518 -6.179 10.735 1.00 86.94 89 ARG A O 1
ATOM 732 N N . LEU A 1 90 ? -9.383 -6.647 10.183 1.00 88.69 90 LEU A N 1
ATOM 733 C CA . LEU A 1 90 ? -8.902 -6.841 11.553 1.00 88.69 90 LEU A CA 1
ATOM 734 C C . LEU A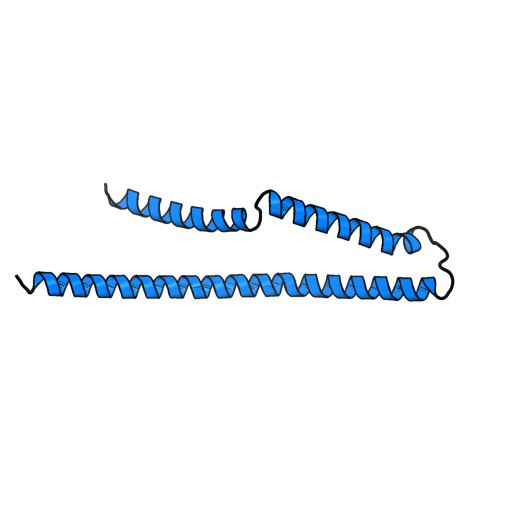 1 90 ? -9.127 -5.588 12.396 1.00 88.69 90 LEU A C 1
ATOM 736 O O . LEU A 1 90 ? -9.697 -5.672 13.478 1.00 88.69 90 LEU A O 1
ATOM 740 N N . ARG A 1 91 ? -8.775 -4.412 11.868 1.00 86.00 91 ARG A N 1
ATOM 741 C CA . ARG A 1 91 ? -8.989 -3.135 12.552 1.00 86.00 91 ARG A CA 1
ATOM 742 C C . ARG A 1 91 ? -10.459 -2.894 12.874 1.00 86.00 91 ARG A C 1
ATOM 744 O O . ARG A 1 91 ? -10.766 -2.495 13.991 1.00 86.00 91 ARG A O 1
ATOM 751 N N . LYS A 1 92 ? -11.364 -3.144 11.920 1.00 81.94 92 LYS A N 1
ATOM 752 C CA . LYS A 1 92 ? -12.810 -3.032 12.161 1.00 81.94 92 LYS A CA 1
ATOM 753 C C . LYS A 1 92 ? -13.263 -3.991 13.257 1.00 81.94 92 LYS A C 1
ATOM 755 O O . LYS A 1 92 ? -13.950 -3.553 14.168 1.00 81.94 92 LYS A O 1
ATOM 760 N N . LYS A 1 93 ? -12.842 -5.257 13.196 1.00 87.50 93 LYS A N 1
ATOM 761 C CA . LYS A 1 93 ? -13.209 -6.275 14.187 1.00 87.50 93 LYS A CA 1
ATOM 762 C C . LYS A 1 93 ? -12.751 -5.888 15.595 1.00 87.50 93 LYS A C 1
ATOM 764 O O . LYS A 1 93 ? -13.576 -5.832 16.497 1.00 87.50 93 LYS A O 1
ATOM 769 N N . VAL A 1 94 ? -11.476 -5.531 15.749 1.00 87.56 94 VAL A N 1
ATOM 770 C CA . VAL A 1 94 ? -10.914 -5.069 17.029 1.00 87.56 94 VAL A CA 1
ATOM 771 C C . VAL A 1 94 ? -11.654 -3.833 17.535 1.00 87.56 94 VAL A C 1
ATOM 773 O O . VAL A 1 94 ? -11.942 -3.733 18.720 1.00 87.56 94 VAL A O 1
ATOM 776 N N . MET A 1 95 ? -11.999 -2.895 16.650 1.00 85.00 95 MET A N 1
ATOM 777 C CA . MET A 1 95 ? -12.721 -1.687 17.045 1.00 85.00 95 MET A CA 1
ATOM 778 C C . MET A 1 95 ? -14.156 -1.984 17.500 1.00 85.00 95 MET A C 1
ATOM 780 O O . MET A 1 95 ? -14.606 -1.388 18.474 1.00 85.00 95 MET A O 1
ATOM 784 N N . CYS A 1 96 ? -14.851 -2.922 16.848 1.00 83.94 96 CYS A N 1
ATOM 785 C CA . CYS A 1 96 ? -16.166 -3.392 17.286 1.00 83.94 96 CYS A CA 1
ATOM 786 C C . CYS A 1 96 ? -16.089 -4.061 18.664 1.00 83.94 96 CYS A C 1
ATOM 788 O O . CYS A 1 96 ? -16.810 -3.658 19.571 1.00 83.94 96 CYS A O 1
ATOM 790 N N . GLU A 1 97 ? -15.171 -5.014 18.845 1.00 87.31 97 GLU A N 1
ATOM 791 C CA . GLU A 1 97 ? -14.974 -5.702 20.128 1.00 87.31 97 GLU A CA 1
ATOM 792 C C . GLU A 1 97 ? -14.587 -4.721 21.243 1.00 87.31 97 GLU A C 1
ATOM 794 O O . GLU A 1 97 ? -15.069 -4.818 22.371 1.00 87.31 97 GLU A O 1
ATOM 799 N N . LEU A 1 98 ? -13.743 -3.733 20.940 1.00 87.31 98 LEU A N 1
ATOM 800 C CA . LEU A 1 98 ? -13.365 -2.700 21.898 1.00 87.31 98 LEU A CA 1
ATOM 801 C C . LEU A 1 98 ? -14.568 -1.837 22.296 1.00 87.31 98 LEU A C 1
ATOM 803 O O . LEU A 1 98 ? -14.752 -1.559 23.478 1.00 87.31 98 LEU A O 1
ATOM 807 N N . GLN A 1 99 ? -15.403 -1.442 21.332 1.00 84.31 99 GLN A N 1
ATOM 808 C CA . GLN A 1 99 ? -16.601 -0.649 21.601 1.00 84.31 99 GLN A CA 1
ATOM 809 C C . GL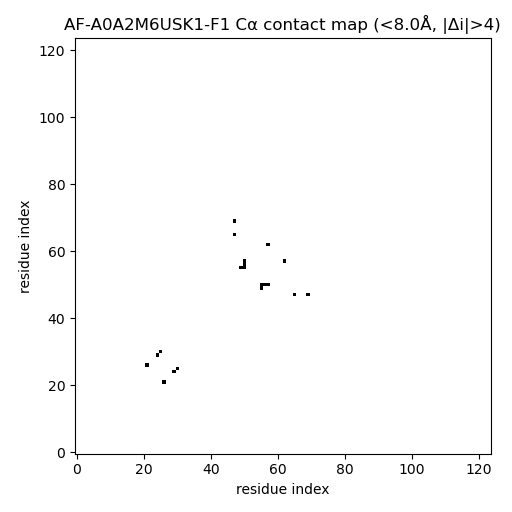N A 1 99 ? -17.604 -1.415 22.475 1.00 84.31 99 GLN A C 1
ATOM 811 O O . GLN A 1 99 ? -18.153 -0.840 23.413 1.00 84.31 99 GLN A O 1
ATOM 816 N N . GLU A 1 100 ? -17.808 -2.708 22.214 1.00 87.50 100 GLU A N 1
ATOM 817 C CA . GLU A 1 100 ? -18.659 -3.564 23.049 1.00 87.50 100 GLU A CA 1
ATOM 818 C C . GLU A 1 100 ? -18.124 -3.687 24.480 1.00 87.50 100 GLU A C 1
ATOM 820 O O . GLU A 1 100 ? -18.888 -3.609 25.443 1.00 87.50 100 GLU A O 1
ATOM 825 N N . ASN A 1 101 ? -16.809 -3.846 24.645 1.00 84.12 101 ASN A N 1
ATOM 826 C CA . ASN A 1 101 ? -16.196 -3.927 25.970 1.00 84.12 101 ASN A CA 1
ATOM 827 C C . ASN A 1 101 ? -16.305 -2.608 26.743 1.00 84.12 101 ASN A C 1
ATOM 829 O O . ASN A 1 101 ? -16.592 -2.635 27.938 1.00 84.12 101 ASN A O 1
ATOM 833 N N . ILE A 1 102 ? -16.142 -1.464 2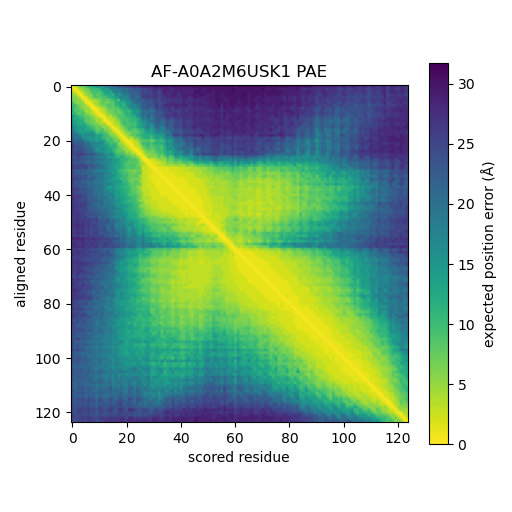6.072 1.00 86.31 102 ILE A N 1
ATOM 834 C CA . ILE A 1 102 ? -16.362 -0.147 26.686 1.00 86.31 102 ILE A CA 1
ATOM 835 C C . ILE A 1 102 ? -17.813 -0.024 27.164 1.00 86.31 102 ILE A C 1
ATOM 837 O O . ILE A 1 102 ? -18.034 0.382 28.299 1.00 86.31 102 ILE A O 1
ATOM 841 N N . GLN A 1 103 ? -18.795 -0.436 26.354 1.00 87.44 103 GLN A N 1
ATOM 842 C CA . GLN A 1 103 ? -20.208 -0.400 26.755 1.00 87.44 103 GLN A CA 1
ATOM 843 C C . GLN A 1 103 ? -20.502 -1.281 27.975 1.00 87.44 103 GLN A C 1
ATOM 845 O O . GLN A 1 103 ? -21.207 -0.850 28.884 1.00 87.44 103 GLN A O 1
ATOM 850 N N . LYS A 1 104 ? -19.940 -2.495 28.028 1.00 86.81 104 LYS A N 1
ATOM 851 C CA . LYS A 1 104 ? -20.086 -3.379 29.197 1.00 86.81 104 LYS A CA 1
ATOM 852 C C . LYS A 1 104 ? -19.470 -2.769 30.454 1.00 86.81 104 LYS A C 1
ATOM 854 O O . LYS A 1 104 ? -20.046 -2.887 31.532 1.00 86.81 104 LYS A O 1
ATOM 859 N N . LEU A 1 105 ? -18.313 -2.121 30.318 1.00 87.00 105 LEU A N 1
ATOM 860 C CA . LEU A 1 105 ? -17.639 -1.457 31.431 1.00 87.00 105 LEU A CA 1
ATOM 861 C C . LEU A 1 105 ? -18.474 -0.287 31.967 1.00 87.00 105 LEU A C 1
ATOM 863 O O . LEU A 1 105 ? -18.633 -0.153 33.177 1.00 87.00 105 LEU A O 1
ATOM 867 N N . ASP A 1 106 ? -19.045 0.510 31.067 1.00 85.56 106 ASP A N 1
ATOM 868 C CA . ASP A 1 106 ? -19.886 1.660 31.405 1.00 85.56 106 ASP A CA 1
ATOM 869 C C . ASP A 1 106 ? -21.172 1.220 32.126 1.00 85.56 106 ASP A C 1
ATOM 871 O O . ASP A 1 106 ? -21.556 1.777 33.155 1.00 85.56 106 ASP A O 1
ATOM 875 N N . GLN A 1 107 ? -21.789 0.129 31.659 1.00 87.25 107 GLN A N 1
ATOM 876 C CA . GLN A 1 107 ? -22.953 -0.465 32.316 1.00 87.25 107 GLN A CA 1
ATOM 877 C C . GLN A 1 107 ? -22.621 -0.982 33.725 1.00 87.25 107 GLN A C 1
ATOM 879 O O . GLN A 1 107 ? -23.357 -0.700 34.672 1.00 87.25 107 GLN A O 1
ATOM 884 N N . ALA A 1 108 ? -21.496 -1.685 33.892 1.00 86.06 108 ALA A N 1
ATOM 885 C CA . ALA A 1 108 ? -21.059 -2.178 35.198 1.00 86.06 108 ALA A CA 1
ATOM 886 C C . ALA A 1 108 ? -20.742 -1.033 36.181 1.00 86.06 108 ALA A C 1
ATOM 888 O O . ALA A 1 108 ? -21.042 -1.129 37.374 1.00 86.06 108 ALA A O 1
ATOM 889 N N . LEU A 1 109 ? -20.161 0.068 35.691 1.00 84.19 109 LEU A N 1
ATOM 890 C CA . LEU A 1 109 ? -19.917 1.269 36.492 1.00 84.19 109 LEU A CA 1
ATOM 891 C C . LEU A 1 109 ? -21.227 1.938 36.924 1.00 84.19 109 LEU A C 1
ATOM 893 O O . LEU A 1 109 ? -21.367 2.274 38.101 1.00 84.19 109 LEU A O 1
ATOM 897 N N . SER A 1 110 ? -22.202 2.056 36.020 1.00 84.12 110 SER A N 1
ATOM 898 C CA . SER A 1 110 ? -23.521 2.621 36.327 1.00 84.12 110 SER A CA 1
ATOM 899 C C . SER A 1 110 ? -24.278 1.799 37.378 1.00 84.12 110 SER A C 1
ATOM 901 O O . SER A 1 110 ? -24.841 2.356 38.324 1.00 84.12 110 SER A O 1
ATOM 903 N N . GLU A 1 111 ? -24.249 0.467 37.277 1.00 82.56 111 GLU A N 1
ATOM 904 C CA . GLU A 1 111 ? -24.847 -0.414 38.288 1.00 82.56 111 GLU A CA 1
ATOM 905 C C . GLU A 1 111 ? -24.172 -0.250 39.655 1.00 82.56 111 GLU A C 1
ATOM 907 O O . GLU A 1 111 ? -24.856 -0.125 40.677 1.00 82.56 111 GLU A O 1
ATOM 912 N N . ARG A 1 112 ? -22.836 -0.171 39.686 1.00 77.94 112 ARG A N 1
ATOM 913 C CA . ARG A 1 112 ? -22.072 0.066 40.918 1.00 77.94 112 ARG A CA 1
ATOM 914 C C . ARG A 1 112 ? -22.424 1.407 41.561 1.00 77.94 112 ARG A C 1
ATOM 916 O O . ARG A 1 112 ? -22.590 1.476 42.779 1.00 77.94 112 ARG A O 1
ATOM 923 N N . GLU A 1 113 ? -22.556 2.462 40.764 1.00 77.50 113 GLU A N 1
ATOM 924 C CA . GLU A 1 113 ? -22.930 3.792 41.247 1.00 77.50 113 GLU A CA 1
ATOM 925 C C . GLU A 1 113 ? -24.346 3.786 41.841 1.00 77.50 113 GLU A C 1
ATOM 927 O O . GLU A 1 113 ? -24.562 4.277 42.953 1.00 77.50 113 GLU A O 1
ATOM 932 N N . LYS A 1 114 ? -25.291 3.109 41.180 1.00 75.31 114 LYS A N 1
ATOM 933 C CA . LYS A 1 114 ? -26.667 2.944 41.660 1.00 75.31 114 LYS A CA 1
ATOM 934 C C . LYS A 1 114 ? -26.724 2.208 43.002 1.00 75.31 114 LYS A C 1
ATOM 936 O O . LYS A 1 114 ? -27.393 2.677 43.922 1.00 75.31 114 LYS A O 1
ATOM 941 N N . ILE A 1 115 ? -25.964 1.122 43.160 1.00 75.88 115 ILE A N 1
ATOM 942 C CA . ILE A 1 115 ? -25.845 0.392 44.435 1.00 75.88 115 ILE A CA 1
ATOM 943 C C . ILE A 1 115 ? -25.240 1.291 45.522 1.00 75.88 115 ILE A C 1
ATOM 945 O O . ILE A 1 115 ? -25.744 1.333 46.645 1.00 75.88 115 ILE A O 1
ATOM 949 N N . SER A 1 116 ? -24.199 2.058 45.186 1.00 72.06 116 SER A N 1
ATOM 950 C CA . SER A 1 116 ? -23.553 2.966 46.137 1.00 72.06 116 SER A CA 1
ATOM 951 C C . SER A 1 116 ? -24.501 4.073 46.620 1.00 72.06 116 SER A C 1
ATOM 953 O O . SER A 1 116 ? -24.586 4.317 47.824 1.00 72.06 116 SER A O 1
ATOM 955 N N . SER A 1 117 ? -25.308 4.654 45.722 1.00 72.69 117 SER A N 1
ATOM 956 C CA . SER A 1 117 ? -26.312 5.672 46.062 1.00 72.69 117 SER A CA 1
ATOM 957 C C . SER A 1 117 ? -27.443 5.131 46.944 1.00 72.69 117 SER A C 1
ATOM 959 O O . SER A 1 117 ? -27.893 5.817 47.860 1.00 72.69 117 SER A O 1
ATOM 961 N N . LEU A 1 118 ? -27.855 3.876 46.728 1.00 65.75 118 LEU A N 1
ATOM 962 C CA . LEU A 1 118 ? -28.858 3.189 47.545 1.00 65.75 118 LEU A CA 1
ATOM 963 C C . LEU A 1 118 ? -28.328 2.894 48.952 1.00 65.75 118 LEU A C 1
ATOM 965 O O . LEU A 1 118 ? -29.037 3.116 49.931 1.00 65.75 118 LEU A O 1
ATOM 969 N N . SER A 1 119 ? -27.067 2.467 49.067 1.00 62.88 119 SER A N 1
ATOM 970 C CA . SER A 1 119 ? -26.424 2.248 50.370 1.00 62.88 119 SER A CA 1
ATOM 971 C C . SER A 1 119 ? -26.298 3.542 51.183 1.00 62.88 119 SER A C 1
ATOM 973 O O . SER A 1 119 ? -26.493 3.539 52.395 1.00 62.88 119 SER A O 1
ATOM 975 N N . HIS A 1 120 ? -26.053 4.669 50.509 1.00 58.72 120 HIS A N 1
ATOM 976 C CA . HIS A 1 120 ? -25.890 5.968 51.153 1.00 58.72 120 HIS A CA 1
ATOM 977 C C . HIS A 1 120 ? -27.228 6.588 51.595 1.00 58.72 120 HIS A C 1
ATOM 979 O O . HIS A 1 120 ? -27.254 7.380 52.538 1.00 58.72 120 HIS A O 1
ATOM 985 N N . GLY A 1 121 ? -28.336 6.225 50.936 1.00 57.03 121 GLY A N 1
ATOM 986 C CA . GLY A 1 121 ? -29.697 6.622 51.311 1.00 57.03 121 GLY A CA 1
ATOM 987 C C . GLY A 1 121 ? -30.307 5.790 52.444 1.00 57.03 121 GLY A C 1
ATOM 988 O O . GLY A 1 121 ? -31.168 6.293 53.153 1.00 57.03 121 GLY A O 1
ATOM 989 N N . LEU A 1 122 ? -29.842 4.552 52.644 1.00 55.06 122 LEU A N 1
ATOM 990 C CA . LEU A 1 122 ? -30.274 3.667 53.739 1.00 55.06 122 LEU A CA 1
ATOM 991 C C . LEU A 1 122 ? -29.532 3.912 55.065 1.00 55.06 122 LEU A C 1
ATOM 993 O O . LEU A 1 122 ? -29.912 3.348 56.086 1.00 55.06 122 LEU A O 1
ATOM 997 N N . CYS A 1 123 ? -28.479 4.735 55.062 1.00 50.69 123 CYS A N 1
ATOM 998 C CA . CYS A 1 123 ? -27.692 5.076 56.253 1.00 50.69 123 CYS A CA 1
ATOM 999 C C . CYS A 1 123 ? -28.129 6.406 56.911 1.00 50.69 123 CYS A C 1
ATOM 1001 O O . CYS A 1 123 ? -27.356 7.007 57.660 1.00 50.69 123 CYS A O 1
ATOM 1003 N N . LYS A 1 124 ? -29.341 6.886 56.613 1.00 44.91 124 LYS A N 1
ATOM 1004 C CA . LYS A 1 124 ? -29.938 8.107 57.167 1.00 44.91 124 LYS A CA 1
ATOM 1005 C C . LYS A 1 124 ? -31.260 7.776 57.844 1.00 44.91 124 LYS A C 1
ATOM 1007 O O . LYS A 1 124 ? -31.524 8.393 58.896 1.00 44.91 124 LYS A O 1
#

Organism: NCBI:txid85701

Solvent-accessible surface area (backbone atoms only — not comparable to full-atom values): 6896 Å² total; per-residue (Å²): 138,67,70,69,58,56,56,52,53,52,51,49,53,55,49,48,55,60,48,48,51,54,47,68,67,52,29,74,67,49,43,52,51,53,50,52,52,51,51,52,50,52,54,50,52,51,61,68,47,42,46,67,78,66,67,50,85,58,61,72,68,53,42,55,54,49,52,52,52,49,53,50,50,52,49,51,52,53,49,48,66,57,45,52,60,52,51,52,51,50,52,49,51,53,50,51,54,50,52,54,50,51,52,53,51,53,51,54,50,51,53,51,51,53,53,51,54,52,56,62,63,74,75,114

pLDDT: mean 76.06, std 16.9, range [39.97, 93.06]

Radius of gyration: 27.56 Å; Cα contacts (8 Å, |Δi|>4): 10; chains: 1; bounding box: 61×30×84 Å

Secondary structure (DSSP, 8-state):
--HHHHHHHHHHHHHHHHHHHHHHHS-HHHHHHHHHHHHHHHHHHHHHHHHHHTT----THHHHHHHHHHHHHHHHHHHHHHHHHHHHHHHHHHHHHHHHHHHHHHHHHHHHHHHHHHHHHTT-

Sequence (124 aa):
MKEQNWVSEQETHKRAHSFSFQQALLSAKNYKIIFAIAVIIIIWIMMLELPEVLNWQLIGWQHVVHAVILKTTDFIIGCALLLIPVMLRLRKKVMCELQENIQKLDQALSEREKISSLSHGLCK